Protein AF-A0A3M1HW56-F1 (afdb_monomer_lite)

pLDDT: mean 93.47, std 9.52, range [53.59, 98.75]

Structure (mmCIF, N/CA/C/O backbone):
data_AF-A0A3M1HW56-F1
#
_entry.id   AF-A0A3M1HW56-F1
#
loop_
_atom_site.group_PDB
_atom_site.id
_atom_site.type_symbol
_atom_site.label_atom_id
_atom_site.label_alt_id
_atom_site.label_comp_id
_atom_site.label_asym_id
_atom_site.label_entity_id
_atom_site.label_seq_id
_atom_site.pdbx_PDB_ins_code
_atom_site.Cartn_x
_atom_site.Cartn_y
_atom_site.Cartn_z
_atom_site.occupancy
_atom_site.B_iso_or_equiv
_atom_site.auth_seq_id
_atom_site.auth_comp_id
_atom_site.auth_asym_id
_atom_site.auth_atom_id
_atom_site.pdbx_PDB_model_num
ATOM 1 N N . LEU A 1 1 ? -5.728 -14.137 -20.310 1.00 54.00 1 LEU A N 1
ATOM 2 C CA . LEU A 1 1 ? -5.137 -14.796 -19.120 1.00 54.00 1 LEU A CA 1
ATOM 3 C C . LEU A 1 1 ? -4.248 -13.848 -18.306 1.00 54.00 1 LEU A C 1
ATOM 5 O O . LEU A 1 1 ? -4.583 -13.627 -17.153 1.00 54.00 1 LEU A O 1
ATOM 9 N N . CYS A 1 2 ? -3.217 -13.202 -18.873 1.00 53.59 2 CYS A N 1
ATOM 10 C CA . CYS A 1 2 ? -2.325 -12.304 -18.106 1.00 53.59 2 CYS A CA 1
ATOM 11 C C . CYS A 1 2 ? -3.017 -11.078 -17.471 1.00 53.59 2 CYS A C 1
ATOM 13 O O . CYS A 1 2 ? -2.791 -10.803 -16.300 1.00 53.59 2 CYS A O 1
ATOM 15 N N . PHE A 1 3 ? -3.919 -10.388 -18.184 1.00 54.28 3 PHE A N 1
ATOM 16 C CA . PHE A 1 3 ? -4.670 -9.242 -17.631 1.00 54.28 3 PHE A CA 1
ATOM 17 C C . PHE A 1 3 ? -5.518 -9.593 -16.399 1.00 54.28 3 PHE A C 1
ATOM 19 O O . PHE A 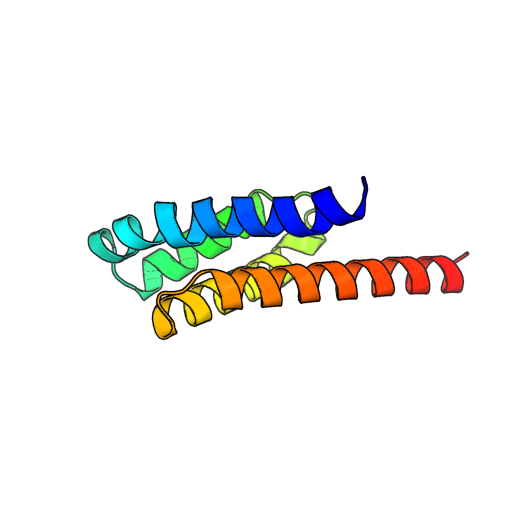1 3 ? -5.696 -8.761 -15.514 1.00 54.28 3 PHE A O 1
ATOM 26 N N . PHE A 1 4 ? -6.013 -10.833 -16.325 1.00 60.25 4 PHE A N 1
ATOM 27 C CA . PHE A 1 4 ? -6.831 -11.290 -15.204 1.00 60.25 4 PHE A CA 1
ATOM 28 C C . PHE A 1 4 ? -5.998 -11.356 -13.921 1.00 60.25 4 PHE A C 1
ATOM 30 O O . PHE A 1 4 ? -6.436 -10.869 -12.890 1.00 60.25 4 PHE A O 1
ATOM 37 N N . PHE A 1 5 ? -4.759 -11.851 -14.001 1.00 67.75 5 PHE A N 1
ATOM 38 C CA . PHE A 1 5 ? -3.833 -11.875 -12.865 1.00 67.75 5 PHE A CA 1
ATOM 39 C C . PHE A 1 5 ? -3.410 -10.475 -12.412 1.00 67.75 5 PHE A C 1
ATOM 41 O O . PHE A 1 5 ? -3.336 -10.224 -11.213 1.00 67.75 5 PHE A O 1
ATOM 48 N N . PHE A 1 6 ? -3.197 -9.550 -13.354 1.00 73.06 6 PHE A N 1
ATOM 49 C CA . PHE A 1 6 ? -2.783 -8.179 -13.038 1.00 73.06 6 PHE A CA 1
ATOM 50 C C . PHE A 1 6 ? -3.829 -7.381 -12.266 1.00 73.06 6 PHE A C 1
ATOM 52 O O . PHE A 1 6 ? -3.458 -6.498 -11.502 1.00 73.06 6 PHE A O 1
ATOM 59 N N . PHE A 1 7 ? -5.113 -7.678 -12.458 1.00 84.00 7 PHE A N 1
ATOM 60 C CA . PHE A 1 7 ? -6.196 -7.035 -11.718 1.00 84.00 7 PHE A CA 1
ATOM 61 C C . PHE A 1 7 ? -6.617 -7.832 -10.479 1.00 84.00 7 PHE A C 1
ATOM 63 O O . PHE A 1 7 ? -6.862 -7.257 -9.419 1.00 84.00 7 PHE A O 1
ATOM 70 N N . LEU A 1 8 ? -6.683 -9.161 -10.597 1.00 90.94 8 LEU A N 1
ATOM 71 C CA . LEU A 1 8 ? -7.175 -10.027 -9.532 1.00 90.94 8 LEU A CA 1
ATOM 72 C C . LEU A 1 8 ? -6.237 -10.043 -8.322 1.00 90.94 8 LEU A C 1
ATOM 74 O O . LEU A 1 8 ? -6.729 -10.066 -7.197 1.00 90.94 8 LEU A O 1
ATOM 78 N N . ALA A 1 9 ? -4.916 -9.987 -8.533 1.00 91.06 9 ALA A N 1
ATOM 79 C CA . ALA A 1 9 ? -3.962 -9.926 -7.427 1.00 91.06 9 ALA A CA 1
ATOM 80 C C . ALA A 1 9 ? -4.147 -8.647 -6.580 1.00 91.06 9 ALA A C 1
ATOM 82 O O . ALA A 1 9 ? -4.477 -8.791 -5.401 1.00 91.06 9 ALA A O 1
ATOM 83 N N . PRO A 1 10 ? -4.108 -7.421 -7.151 1.00 93.69 10 PRO A N 1
ATOM 84 C CA . PRO A 1 10 ? -4.442 -6.207 -6.407 1.00 93.69 10 PRO A CA 1
ATOM 85 C C . PRO A 1 10 ? -5.811 -6.266 -5.732 1.00 93.69 10 PRO A C 1
ATOM 87 O O . PRO A 1 10 ? -5.940 -5.848 -4.590 1.00 93.69 10 PRO A O 1
ATOM 90 N N . LEU A 1 11 ? -6.836 -6.812 -6.39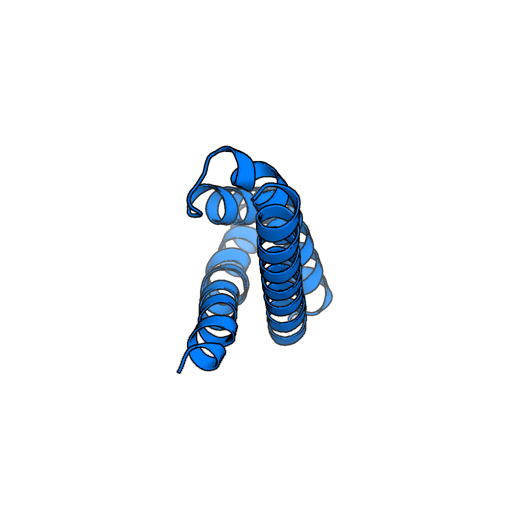6 1.00 97.00 11 LEU A N 1
ATOM 91 C CA . LEU A 1 11 ? -8.169 -6.933 -5.803 1.00 97.00 11 LEU A CA 1
ATOM 92 C C . LEU A 1 11 ? -8.164 -7.790 -4.528 1.00 97.00 11 LEU A C 1
ATOM 94 O O . LEU A 1 11 ? -8.699 -7.363 -3.506 1.00 97.00 11 LEU A O 1
ATOM 98 N N . ILE A 1 12 ? -7.566 -8.982 -4.578 1.00 97.19 12 ILE A N 1
ATOM 99 C CA . ILE A 1 12 ? -7.489 -9.893 -3.427 1.00 97.19 12 ILE A CA 1
ATOM 100 C C . ILE A 1 12 ? -6.675 -9.258 -2.299 1.00 97.19 12 ILE A C 1
ATOM 102 O O . ILE A 1 12 ? -7.086 -9.304 -1.138 1.00 97.19 12 ILE A O 1
ATOM 106 N N . GLU A 1 13 ? -5.550 -8.635 -2.636 1.00 97.62 13 GLU A N 1
ATOM 107 C CA . GLU A 1 13 ? -4.707 -7.941 -1.670 1.00 97.62 13 GLU A CA 1
ATOM 108 C C . GLU A 1 13 ? -5.464 -6.788 -0.996 1.00 97.62 13 GLU A C 1
ATOM 110 O O . GLU A 1 13 ? -5.489 -6.700 0.232 1.00 97.62 13 GLU A O 1
ATOM 115 N N . GLU A 1 14 ? -6.171 -5.945 -1.752 1.00 98.31 14 GLU A N 1
ATOM 116 C CA . GLU A 1 14 ? -6.972 -4.869 -1.166 1.00 98.31 14 GLU A CA 1
ATOM 117 C C . GLU A 1 14 ? -8.101 -5.398 -0.274 1.00 98.31 14 GLU A C 1
ATOM 119 O O . GLU A 1 14 ? -8.323 -4.861 0.813 1.00 98.31 14 GLU A O 1
ATOM 124 N N . ILE A 1 15 ? -8.786 -6.475 -0.666 1.00 98.50 15 ILE A N 1
ATOM 125 C CA . ILE A 1 15 ? -9.806 -7.105 0.184 1.00 98.50 15 ILE A CA 1
ATOM 126 C C . ILE A 1 15 ? -9.182 -7.559 1.509 1.00 98.50 15 ILE A C 1
ATOM 128 O O . ILE A 1 15 ? -9.688 -7.219 2.582 1.00 98.50 15 ILE A O 1
ATOM 132 N N . PHE A 1 16 ? -8.064 -8.283 1.456 1.00 98.56 16 PHE A N 1
ATOM 133 C CA . PHE A 1 16 ? -7.425 -8.810 2.655 1.00 98.56 16 PHE A CA 1
ATOM 134 C C . PHE A 1 16 ? -6.884 -7.697 3.560 1.00 98.56 16 PHE A C 1
ATOM 136 O O . PHE A 1 16 ? -7.194 -7.653 4.750 1.00 98.56 16 PHE A O 1
ATOM 143 N N . PHE A 1 17 ? -6.104 -6.763 3.021 1.00 98.56 17 PHE A N 1
ATOM 144 C CA . PHE A 1 17 ? -5.435 -5.764 3.848 1.00 98.56 17 PHE A CA 1
ATOM 145 C C . PHE A 1 17 ? -6.372 -4.637 4.292 1.00 98.56 17 PHE A C 1
ATOM 147 O O . PHE A 1 17 ? -6.249 -4.167 5.424 1.00 98.56 17 PHE A O 1
ATOM 154 N N . ARG A 1 18 ? -7.301 -4.182 3.435 1.00 98.31 18 ARG A N 1
ATOM 155 C CA . ARG A 1 18 ? -8.092 -2.962 3.692 1.00 98.31 18 ARG A CA 1
ATOM 156 C C . ARG A 1 18 ? -9.466 -3.296 4.246 1.00 98.31 18 ARG A C 1
ATOM 158 O O . ARG A 1 18 ? -9.854 -2.706 5.246 1.00 98.31 18 ARG A O 1
ATOM 165 N N . ALA A 1 19 ? -10.176 -4.256 3.654 1.00 97.25 19 ALA A N 1
ATOM 166 C CA . ALA A 1 19 ? -11.510 -4.618 4.133 1.00 97.25 19 ALA A CA 1
ATOM 167 C C . ALA A 1 19 ? -11.477 -5.576 5.336 1.00 97.25 19 ALA A C 1
ATOM 169 O O . ALA A 1 19 ? -12.333 -5.470 6.211 1.00 97.25 19 ALA A O 1
ATOM 170 N N . PHE A 1 20 ? -10.498 -6.484 5.406 1.00 98.25 20 PHE A N 1
ATOM 171 C CA . PHE A 1 20 ? -10.438 -7.498 6.463 1.00 98.25 20 PHE A CA 1
ATOM 172 C C . PHE A 1 20 ? -9.460 -7.155 7.599 1.00 98.25 20 PHE A C 1
ATOM 174 O O . PHE A 1 20 ? -9.861 -7.116 8.761 1.00 98.25 20 PHE A O 1
ATOM 181 N N . LEU A 1 21 ? -8.187 -6.887 7.297 1.00 98.50 21 LEU A N 1
ATOM 182 C CA . LEU A 1 21 ? -7.138 -6.779 8.317 1.00 98.50 21 LEU A CA 1
ATOM 183 C C . LEU A 1 21 ? -7.103 -5.412 9.020 1.00 98.50 21 LEU A C 1
ATOM 185 O O . LEU A 1 21 ? -6.974 -5.340 10.244 1.00 98.50 21 LEU A O 1
ATOM 189 N N . TYR A 1 22 ? -7.207 -4.319 8.262 1.00 98.62 22 TYR A N 1
ATOM 190 C CA . TYR A 1 22 ? -7.078 -2.966 8.801 1.00 98.62 22 TYR A CA 1
ATOM 191 C C . TYR A 1 22 ? -8.174 -2.565 9.812 1.00 98.62 22 TYR A C 1
ATOM 193 O O . TYR A 1 22 ? -7.808 -2.036 10.865 1.00 98.62 22 TYR A O 1
ATOM 201 N N . PRO A 1 23 ? -9.482 -2.825 9.599 1.00 98.44 23 PRO A N 1
ATOM 202 C CA . PRO A 1 23 ? -10.532 -2.372 10.514 1.00 98.44 23 PRO A CA 1
ATOM 203 C C . PRO A 1 23 ? -10.399 -2.884 11.960 1.00 98.44 23 PRO A C 1
ATOM 205 O O . PRO A 1 23 ? -10.454 -2.053 12.874 1.00 98.44 23 PRO A O 1
ATOM 208 N N . PRO A 1 24 ? -10.175 -4.189 12.230 1.00 98.25 24 PRO A N 1
ATOM 209 C CA . PRO A 1 24 ? -10.004 -4.665 13.601 1.00 98.25 24 PRO A CA 1
ATOM 210 C C . PRO A 1 24 ? -8.706 -4.157 14.245 1.00 98.25 24 PRO A C 1
ATOM 212 O O . PRO A 1 24 ? -8.694 -3.880 15.444 1.00 98.25 24 PRO A O 1
ATOM 215 N N . LEU A 1 25 ? -7.622 -3.976 13.480 1.00 98.31 25 LEU A N 1
ATOM 216 C CA . LEU A 1 25 ? -6.390 -3.364 13.997 1.00 98.31 25 LEU A CA 1
ATOM 217 C C . LEU A 1 25 ? -6.619 -1.895 14.363 1.00 98.31 25 LEU A C 1
ATOM 219 O O . LEU A 1 25 ? -6.277 -1.473 15.465 1.00 98.31 25 LEU A O 1
ATOM 223 N N . ARG A 1 26 ? -7.273 -1.130 13.485 1.00 98.38 26 ARG A N 1
ATOM 224 C CA . ARG A 1 26 ? -7.630 0.275 13.720 1.00 98.38 26 ARG A CA 1
ATOM 225 C C . ARG A 1 26 ? -8.462 0.443 14.990 1.00 98.38 26 ARG A C 1
ATOM 227 O O . ARG A 1 26 ? -8.238 1.399 15.727 1.00 98.38 26 ARG A O 1
ATOM 234 N N . GLN A 1 27 ? -9.375 -0.487 15.274 1.00 98.19 27 GLN A N 1
ATOM 235 C CA . GLN A 1 27 ? -10.154 -0.490 16.517 1.00 98.19 27 GLN A CA 1
ATOM 236 C C . GLN A 1 27 ? -9.308 -0.821 17.758 1.00 98.19 27 GLN A C 1
ATOM 238 O O . GLN A 1 27 ? -9.505 -0.206 18.800 1.00 98.19 27 GLN A O 1
ATOM 243 N N . LYS A 1 28 ? -8.363 -1.766 17.662 1.00 98.12 28 LYS A N 1
ATOM 244 C CA . LYS A 1 28 ? -7.581 -2.249 18.817 1.00 98.12 28 LYS A CA 1
ATOM 245 C C . LYS A 1 28 ? -6.402 -1.359 19.211 1.00 98.12 28 LYS A C 1
ATOM 247 O O . LYS A 1 28 ? -6.129 -1.220 20.396 1.00 98.12 28 LYS A O 1
ATOM 252 N N . MET A 1 29 ? -5.677 -0.803 18.242 1.00 97.69 29 MET A N 1
ATOM 253 C CA . MET A 1 29 ? -4.429 -0.052 18.480 1.00 97.69 29 MET A CA 1
ATOM 254 C C . MET A 1 29 ? -4.473 1.392 17.963 1.00 97.69 29 MET A C 1
ATOM 256 O O . MET A 1 29 ? -3.477 2.108 18.018 1.00 97.69 29 MET A O 1
ATOM 260 N N . GLY A 1 30 ? -5.630 1.843 17.474 1.00 98.00 30 GLY A N 1
ATOM 261 C CA . GLY A 1 30 ? -5.809 3.185 16.935 1.00 98.00 30 GLY A CA 1
ATOM 262 C C . GLY A 1 30 ? -5.296 3.343 15.503 1.00 98.00 30 GLY A C 1
ATOM 263 O O . GLY A 1 30 ? -4.576 2.508 14.953 1.00 98.00 30 GLY A O 1
ATOM 264 N N . LYS A 1 31 ? -5.691 4.459 14.885 1.00 97.50 31 LYS A N 1
ATOM 265 C CA . LYS A 1 31 ? -5.473 4.745 13.461 1.00 97.50 31 LYS A CA 1
ATOM 266 C C . LYS A 1 31 ? -3.996 4.690 13.052 1.00 97.50 31 LYS A C 1
ATOM 268 O O . LYS A 1 31 ? -3.646 3.946 12.146 1.00 97.50 31 LYS A O 1
ATOM 273 N N . GLY A 1 32 ? -3.128 5.455 13.719 1.00 98.06 32 GLY A N 1
ATOM 274 C CA . GLY A 1 32 ? -1.724 5.593 13.311 1.00 98.06 32 GLY A CA 1
ATOM 275 C C . GLY A 1 32 ? -0.946 4.274 13.355 1.00 98.06 32 GLY A C 1
ATOM 276 O O . GLY A 1 32 ? -0.318 3.897 12.367 1.00 98.06 32 GLY A O 1
ATOM 277 N N . LEU A 1 33 ? -1.036 3.545 14.474 1.00 98.19 33 LEU A N 1
ATOM 278 C CA . LEU A 1 33 ? -0.352 2.259 14.638 1.00 98.19 33 LEU A CA 1
ATOM 279 C C . LEU A 1 33 ? -0.884 1.203 13.663 1.00 98.19 33 LEU A C 1
ATOM 281 O O . LEU A 1 33 ? -0.087 0.500 13.048 1.00 98.19 33 LEU A O 1
ATOM 285 N N . ALA A 1 34 ? -2.202 1.136 13.454 1.00 98.44 34 ALA A N 1
ATOM 286 C CA . ALA A 1 34 ? -2.793 0.194 12.507 1.00 98.44 34 ALA A CA 1
ATOM 287 C C . ALA A 1 34 ? -2.352 0.459 11.060 1.00 98.44 34 ALA A C 1
ATOM 289 O O . ALA A 1 34 ? -2.031 -0.484 10.339 1.00 98.44 34 ALA A O 1
ATOM 290 N N . MET A 1 35 ? -2.287 1.728 10.642 1.00 98.50 35 MET A N 1
ATOM 291 C CA . MET A 1 35 ? -1.819 2.099 9.301 1.00 98.50 35 MET A CA 1
ATOM 292 C C . MET A 1 35 ? -0.364 1.676 9.081 1.00 98.50 35 MET A C 1
ATOM 294 O O . MET A 1 35 ? -0.058 1.072 8.053 1.00 98.50 35 MET A O 1
ATOM 298 N N . MET A 1 36 ? 0.514 1.938 10.057 1.00 98.56 36 MET A N 1
ATOM 299 C CA . MET A 1 36 ? 1.918 1.524 9.985 1.00 98.56 36 MET A CA 1
ATOM 300 C C . MET A 1 36 ? 2.058 -0.000 9.967 1.00 98.56 36 MET A C 1
ATOM 302 O O . MET A 1 36 ? 2.750 -0.531 9.104 1.00 98.56 36 MET A O 1
ATOM 306 N N . ALA A 1 37 ? 1.373 -0.710 10.868 1.00 98.44 37 ALA A N 1
ATOM 307 C CA . ALA A 1 37 ? 1.460 -2.164 10.977 1.00 98.44 37 ALA A CA 1
ATOM 308 C C . ALA A 1 37 ? 0.988 -2.873 9.699 1.00 98.44 37 ALA A C 1
ATOM 310 O O . ALA A 1 37 ? 1.694 -3.733 9.174 1.00 98.44 37 ALA A O 1
ATOM 311 N N . VAL A 1 38 ? -0.171 -2.479 9.160 1.00 98.38 38 VAL A N 1
ATOM 312 C CA . VAL A 1 38 ? -0.712 -3.051 7.916 1.00 98.38 38 VAL A CA 1
ATOM 313 C C . VAL A 1 38 ? 0.203 -2.749 6.733 1.00 98.38 38 VAL A C 1
ATOM 315 O O . VAL A 1 38 ? 0.459 -3.638 5.925 1.00 98.38 38 VAL A O 1
ATOM 318 N N . SER A 1 39 ? 0.737 -1.529 6.643 1.00 98.56 39 SER A N 1
ATOM 319 C CA . SER A 1 39 ? 1.605 -1.136 5.526 1.00 98.56 39 SER A CA 1
ATOM 320 C C . SER A 1 39 ? 2.968 -1.826 5.568 1.00 98.56 39 SER A C 1
ATOM 322 O O . SER A 1 39 ? 3.481 -2.220 4.523 1.00 98.56 39 SER A O 1
ATOM 324 N N . LEU A 1 40 ? 3.545 -2.015 6.761 1.00 98.44 40 LEU A N 1
ATOM 325 C CA . LEU A 1 40 ? 4.782 -2.781 6.930 1.00 98.44 40 LEU A CA 1
ATOM 326 C C . LEU A 1 40 ? 4.564 -4.247 6.568 1.00 98.44 40 LEU A C 1
ATOM 328 O O . LEU A 1 40 ? 5.329 -4.791 5.778 1.00 98.44 40 LEU A O 1
ATOM 332 N N . LEU A 1 41 ? 3.508 -4.873 7.095 1.00 98.38 41 LEU A N 1
ATOM 333 C CA . LEU A 1 41 ? 3.201 -6.268 6.785 1.00 98.38 41 LEU A CA 1
ATOM 334 C C . LEU A 1 41 ? 3.009 -6.472 5.278 1.00 98.38 41 LEU A C 1
ATOM 336 O O . LEU A 1 41 ? 3.566 -7.409 4.715 1.00 98.38 41 LEU A O 1
ATOM 340 N N . PHE A 1 42 ? 2.277 -5.567 4.624 1.00 98.06 42 PHE A N 1
ATOM 341 C CA . PHE A 1 42 ? 2.111 -5.572 3.175 1.00 98.06 42 PHE A CA 1
ATOM 342 C C . PHE A 1 42 ? 3.470 -5.547 2.463 1.00 98.06 42 PHE A C 1
ATOM 344 O O . PHE A 1 42 ? 3.743 -6.403 1.627 1.00 98.06 42 PHE A O 1
ATOM 351 N N . ALA A 1 43 ? 4.353 -4.616 2.832 1.00 97.81 43 ALA A N 1
ATOM 352 C CA . ALA A 1 43 ? 5.661 -4.462 2.202 1.00 97.81 43 ALA A CA 1
ATOM 353 C C . ALA A 1 43 ? 6.599 -5.659 2.410 1.00 97.81 43 ALA A C 1
ATOM 355 O O . ALA A 1 43 ? 7.272 -6.068 1.470 1.00 97.81 43 ALA A O 1
ATOM 356 N N . PHE A 1 44 ? 6.627 -6.245 3.608 1.00 97.31 44 PHE A N 1
ATOM 357 C CA . PHE A 1 44 ? 7.505 -7.379 3.918 1.00 97.31 44 PHE A CA 1
ATOM 358 C C . PHE A 1 44 ? 7.046 -8.709 3.314 1.00 97.31 44 PHE A C 1
ATOM 360 O O . PHE A 1 44 ? 7.861 -9.616 3.165 1.00 97.31 44 PHE A O 1
ATOM 367 N N . LEU A 1 45 ? 5.764 -8.840 2.960 1.00 95.94 45 LEU A N 1
ATOM 368 C CA . LEU A 1 45 ? 5.255 -10.017 2.251 1.00 95.94 45 LEU A CA 1
ATOM 369 C C . LEU A 1 45 ? 5.583 -9.998 0.752 1.00 95.94 45 LEU A C 1
ATOM 371 O O . LEU A 1 45 ? 5.421 -11.017 0.081 1.00 95.94 45 LEU A O 1
ATOM 375 N N . HIS A 1 46 ? 6.059 -8.868 0.226 1.00 93.25 46 HIS A N 1
ATOM 376 C CA . HIS A 1 46 ? 6.481 -8.767 -1.163 1.00 93.25 46 HIS A CA 1
ATOM 377 C C . HIS A 1 46 ? 7.943 -9.200 -1.344 1.00 93.25 46 HIS A C 1
ATOM 379 O O . HIS A 1 46 ? 8.793 -8.919 -0.496 1.00 93.25 46 HIS A O 1
ATOM 385 N N . PRO A 1 47 ? 8.273 -9.861 -2.466 1.00 89.12 47 PRO A N 1
ATOM 386 C CA . PRO A 1 47 ? 9.633 -10.298 -2.737 1.00 89.12 47 PRO A CA 1
ATOM 387 C C . PRO A 1 47 ? 10.554 -9.119 -3.080 1.00 89.12 47 PRO A C 1
ATOM 389 O O . PRO A 1 47 ? 10.155 -8.167 -3.753 1.00 89.12 47 PRO A O 1
ATOM 392 N N . GLY A 1 48 ? 11.823 -9.248 -2.681 1.00 88.81 48 GLY A N 1
ATOM 393 C CA . GLY A 1 48 ? 12.896 -8.305 -2.997 1.00 88.81 48 GLY A CA 1
ATOM 394 C C . GLY A 1 48 ? 13.123 -7.249 -1.914 1.00 88.81 48 GLY A C 1
ATOM 395 O O . GLY A 1 48 ? 12.228 -6.512 -1.524 1.00 88.81 48 GLY A O 1
ATOM 396 N N . PHE A 1 49 ? 14.363 -7.133 -1.438 1.00 88.00 49 PHE A N 1
ATOM 397 C CA . PHE A 1 49 ? 14.700 -6.162 -0.391 1.00 88.00 49 PHE A CA 1
ATOM 398 C C . PHE A 1 49 ? 14.544 -4.706 -0.866 1.00 88.00 49 PHE A C 1
ATOM 400 O O . PHE A 1 49 ? 14.028 -3.855 -0.146 1.00 88.00 49 PHE A O 1
ATOM 407 N N . TYR A 1 50 ? 14.935 -4.425 -2.113 1.00 89.38 50 TYR A N 1
ATOM 408 C CA . TYR A 1 50 ? 14.895 -3.077 -2.688 1.00 89.38 50 TYR A CA 1
ATOM 409 C C . TYR A 1 50 ? 13.474 -2.551 -2.946 1.00 89.38 50 TYR A C 1
ATOM 411 O O . TYR A 1 50 ? 13.277 -1.342 -3.057 1.00 89.38 50 TYR A O 1
ATOM 419 N N . SER A 1 51 ? 12.476 -3.434 -3.022 1.00 90.19 51 SER A N 1
ATOM 420 C CA . SER A 1 51 ? 11.071 -3.080 -3.240 1.00 90.19 51 SER A CA 1
ATOM 421 C C . SER A 1 51 ? 10.311 -2.787 -1.943 1.00 90.19 51 SER A C 1
ATOM 423 O O . SER A 1 51 ? 9.237 -2.195 -2.01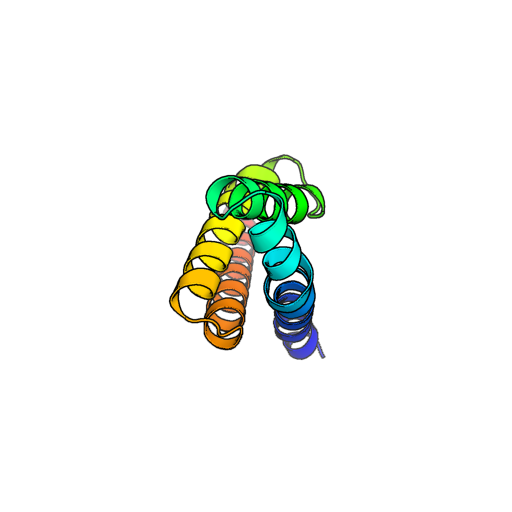1 1.00 90.19 51 SER A O 1
ATOM 425 N N . ILE A 1 52 ? 10.862 -3.101 -0.764 1.00 95.25 52 ILE A N 1
ATOM 426 C CA . ILE A 1 52 ? 10.170 -2.908 0.524 1.00 95.25 52 ILE A CA 1
ATOM 427 C C . ILE A 1 52 ? 9.783 -1.440 0.732 1.00 95.25 52 ILE A C 1
ATOM 429 O O . ILE A 1 52 ? 8.626 -1.143 1.017 1.00 95.25 52 ILE A O 1
ATOM 433 N N . LEU A 1 53 ? 10.724 -0.506 0.560 1.00 96.62 53 LEU A N 1
ATOM 434 C CA . LEU A 1 53 ? 10.459 0.919 0.775 1.00 96.62 53 LEU A CA 1
ATOM 435 C C . LEU A 1 53 ? 9.385 1.491 -0.176 1.00 96.62 53 LEU A C 1
ATOM 437 O O . LEU A 1 53 ? 8.426 2.082 0.326 1.00 96.62 53 LEU A O 1
ATOM 441 N N . PRO A 1 54 ? 9.470 1.331 -1.515 1.00 95.75 54 PRO A N 1
ATOM 442 C CA . PRO A 1 54 ? 8.427 1.843 -2.405 1.00 95.75 54 PRO A CA 1
ATOM 443 C C . PRO A 1 54 ? 7.069 1.165 -2.176 1.00 95.75 54 PRO A C 1
ATOM 445 O O . PRO A 1 54 ? 6.040 1.839 -2.232 1.00 95.75 54 PRO A O 1
ATOM 448 N N . ILE A 1 55 ? 7.047 -0.133 -1.856 1.00 97.44 55 ILE A N 1
ATOM 449 C CA . ILE A 1 55 ? 5.804 -0.851 -1.553 1.00 97.44 55 ILE A CA 1
ATOM 450 C C . ILE A 1 55 ? 5.193 -0.367 -0.234 1.00 97.44 55 ILE A C 1
ATOM 452 O O . ILE A 1 55 ? 3.982 -0.177 -0.161 1.00 97.44 55 ILE A O 1
ATOM 456 N N . PHE A 1 56 ? 6.004 -0.095 0.790 1.00 98.38 56 PHE A N 1
ATOM 457 C CA . PHE A 1 56 ? 5.530 0.483 2.048 1.00 98.38 56 PHE A CA 1
ATOM 458 C C . PHE A 1 56 ? 4.862 1.846 1.830 1.00 98.38 56 PHE A C 1
ATOM 460 O O . PHE A 1 56 ? 3.780 2.100 2.362 1.00 98.38 56 PHE A O 1
AT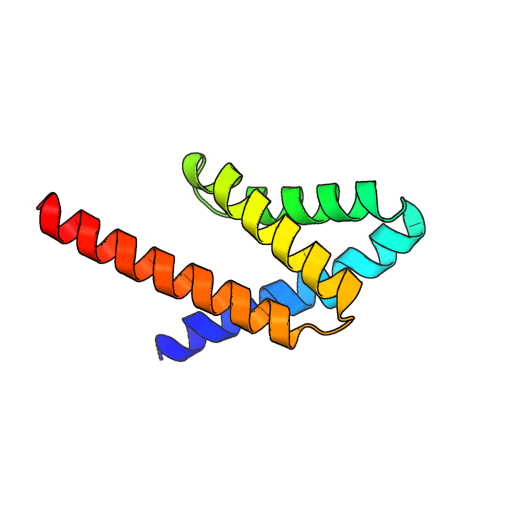OM 467 N N . VAL A 1 57 ? 5.468 2.710 1.008 1.00 98.31 57 VAL A N 1
ATOM 468 C CA . VAL A 1 57 ? 4.902 4.025 0.665 1.00 98.31 57 VAL A CA 1
ATOM 469 C C . VAL A 1 57 ? 3.565 3.876 -0.063 1.00 98.31 57 VAL A C 1
ATOM 471 O O . VAL A 1 57 ? 2.597 4.550 0.296 1.00 98.31 57 VAL A O 1
ATOM 474 N N . LEU A 1 58 ? 3.478 2.965 -1.038 1.00 98.31 58 LEU A N 1
ATOM 475 C CA . LEU A 1 58 ? 2.216 2.651 -1.709 1.00 98.31 58 LEU A CA 1
ATOM 476 C C . LEU A 1 58 ? 1.172 2.141 -0.709 1.00 98.31 58 LEU A C 1
ATOM 478 O O . LEU A 1 58 ? 0.042 2.626 -0.697 1.00 98.31 58 LEU A O 1
ATOM 482 N N . ALA A 1 59 ? 1.543 1.203 0.161 1.00 98.56 59 ALA A N 1
ATOM 483 C CA . ALA A 1 59 ? 0.633 0.617 1.134 1.00 98.56 59 ALA A CA 1
ATOM 484 C C . ALA A 1 59 ? 0.089 1.661 2.124 1.00 98.56 59 ALA A C 1
ATOM 486 O O . ALA A 1 59 ? -1.114 1.647 2.409 1.00 98.56 59 ALA A O 1
ATOM 487 N N . MET A 1 60 ? 0.932 2.611 2.549 1.00 98.75 60 MET A N 1
ATOM 488 C CA . MET A 1 60 ? 0.530 3.771 3.348 1.00 98.75 60 MET A CA 1
ATOM 489 C C . MET A 1 60 ? -0.455 4.668 2.592 1.00 98.75 60 MET A C 1
ATOM 491 O O . MET A 1 60 ? -1.479 5.067 3.148 1.00 98.75 60 MET A O 1
ATOM 495 N N . ALA A 1 61 ? -0.197 4.967 1.317 1.00 98.69 61 ALA A N 1
ATOM 496 C CA . ALA A 1 61 ? -1.116 5.756 0.497 1.00 98.69 61 ALA A CA 1
ATOM 497 C C . ALA A 1 61 ? -2.482 5.065 0.342 1.00 98.69 61 ALA A C 1
ATOM 499 O O . ALA A 1 61 ? -3.523 5.706 0.497 1.00 98.69 61 ALA A O 1
ATOM 500 N N . LEU A 1 62 ? -2.485 3.750 0.111 1.00 98.75 62 LEU A N 1
ATOM 501 C CA . LEU A 1 62 ? -3.697 2.944 -0.024 1.00 98.75 62 LEU A CA 1
ATOM 502 C C . LEU A 1 62 ? -4.502 2.888 1.280 1.00 98.75 62 LEU A C 1
ATOM 504 O O . LEU A 1 62 ? -5.715 3.070 1.249 1.00 98.75 62 LEU A O 1
ATOM 508 N N . VAL A 1 63 ? -3.861 2.701 2.441 1.00 98.62 63 VAL A N 1
ATOM 509 C CA . VAL A 1 63 ? -4.595 2.688 3.720 1.00 98.62 63 VAL A CA 1
ATOM 510 C C . VAL A 1 63 ? -5.125 4.080 4.090 1.00 98.62 63 VAL A C 1
ATOM 512 O O . VAL A 1 63 ? -6.226 4.188 4.623 1.00 98.62 63 VAL A O 1
ATOM 515 N N . ILE A 1 64 ? -4.412 5.162 3.741 1.00 98.69 64 ILE A N 1
ATOM 516 C CA . ILE A 1 64 ? -4.925 6.540 3.861 1.00 98.69 64 ILE A CA 1
ATOM 517 C C . ILE A 1 64 ? -6.160 6.732 2.975 1.00 98.69 64 ILE A C 1
ATOM 519 O O . ILE A 1 64 ? -7.148 7.325 3.415 1.00 98.69 64 ILE A O 1
ATOM 523 N N . LEU A 1 65 ? -6.100 6.260 1.729 1.00 98.62 65 LEU A N 1
ATOM 524 C CA . LEU A 1 65 ? -7.198 6.358 0.774 1.00 98.62 65 LEU A CA 1
ATOM 525 C C . LEU A 1 65 ? -8.419 5.574 1.261 1.00 98.62 65 LEU A C 1
ATOM 527 O O . LEU A 1 65 ? -9.527 6.112 1.263 1.00 98.62 65 LEU A O 1
ATOM 531 N N . PHE A 1 66 ? -8.214 4.350 1.745 1.00 98.69 66 PHE A N 1
ATOM 532 C CA . PHE A 1 66 ? -9.268 3.536 2.336 1.00 98.69 66 PHE A CA 1
ATOM 533 C C . PHE A 1 66 ? -9.868 4.198 3.581 1.00 98.69 66 PHE A C 1
ATOM 535 O O . PHE A 1 66 ? -11.083 4.314 3.675 1.00 98.69 66 PHE A O 1
ATOM 542 N N . GLU A 1 67 ? -9.050 4.721 4.500 1.00 98.06 67 GLU A N 1
ATOM 543 C CA . GLU A 1 67 ? -9.544 5.404 5.706 1.00 98.06 67 GLU A CA 1
ATOM 544 C C . GLU A 1 67 ? -10.441 6.603 5.356 1.00 98.06 67 GLU A C 1
ATOM 546 O O . GLU A 1 67 ? -11.434 6.852 6.037 1.00 98.06 67 GLU A O 1
ATOM 551 N N . LYS A 1 68 ? -10.119 7.341 4.287 1.00 98.19 68 LYS A N 1
ATOM 552 C CA . LYS A 1 68 ? -10.905 8.503 3.845 1.00 98.19 68 LYS A CA 1
ATOM 553 C C . LYS A 1 68 ? -12.177 8.128 3.089 1.00 98.19 68 LYS A C 1
ATOM 555 O O . LYS A 1 68 ? -13.173 8.831 3.206 1.00 98.19 68 LYS A O 1
ATOM 560 N N . THR A 1 69 ? -12.127 7.076 2.278 1.00 98.00 69 THR A N 1
ATOM 561 C CA . THR A 1 69 ? -13.210 6.730 1.341 1.00 98.00 69 THR A CA 1
ATOM 562 C C . THR A 1 69 ? -14.118 5.618 1.846 1.00 98.00 69 THR A C 1
ATOM 564 O O . THR A 1 69 ? -15.235 5.490 1.358 1.00 98.00 69 THR A O 1
ATOM 567 N N . GLN A 1 70 ? -13.633 4.803 2.788 1.00 97.50 70 GLN A N 1
ATOM 568 C CA . GLN A 1 70 ? -14.251 3.552 3.233 1.00 97.50 70 GLN A CA 1
ATOM 569 C C . GLN A 1 70 ? -14.633 2.637 2.055 1.00 97.50 70 GLN A C 1
ATOM 571 O O . GLN A 1 70 ? -15.614 1.900 2.106 1.00 97.50 70 GLN A O 1
ATOM 576 N N . ASN A 1 71 ? -13.862 2.705 0.964 1.00 97.69 71 ASN A N 1
ATOM 577 C CA . ASN A 1 71 ? -14.141 2.012 -0.284 1.00 97.69 71 ASN A CA 1
ATOM 578 C C . ASN A 1 71 ? -12.853 1.390 -0.837 1.00 97.69 71 ASN A C 1
ATOM 580 O O . ASN A 1 71 ? -11.814 2.047 -0.937 1.00 97.69 71 ASN A O 1
ATOM 584 N N . ILE A 1 72 ? -12.920 0.113 -1.212 1.00 98.00 72 ILE A N 1
ATOM 585 C CA . ILE A 1 72 ? -11.774 -0.610 -1.768 1.00 98.00 72 ILE A CA 1
ATOM 586 C C . ILE A 1 72 ? -11.515 -0.270 -3.237 1.00 98.00 72 ILE A C 1
ATOM 588 O O . ILE A 1 72 ? -10.371 -0.328 -3.665 1.00 98.00 72 ILE A O 1
ATOM 592 N N . TRP A 1 73 ? -12.523 0.131 -4.019 1.00 98.12 73 TRP A N 1
ATOM 593 C CA . TRP A 1 73 ? -12.365 0.331 -5.465 1.00 98.12 73 TRP A CA 1
ATOM 594 C C . TRP A 1 73 ? -11.335 1.411 -5.840 1.00 98.12 73 TRP A C 1
ATOM 596 O O . TRP A 1 73 ? -10.509 1.141 -6.715 1.00 98.12 73 TRP A O 1
ATOM 606 N N . PRO A 1 74 ? -11.282 2.583 -5.170 1.00 97.81 74 PRO A N 1
ATOM 607 C CA . PRO A 1 74 ? -10.201 3.547 -5.383 1.00 97.81 74 PRO A CA 1
ATOM 608 C C . PRO A 1 74 ? -8.814 2.972 -5.066 1.00 97.81 74 PRO A C 1
ATOM 610 O O . PRO A 1 74 ? -7.848 3.275 -5.764 1.00 97.81 74 PRO A O 1
ATOM 613 N N . CYS A 1 75 ? -8.718 2.122 -4.039 1.00 98.19 75 CYS A N 1
ATOM 614 C CA . CYS A 1 75 ? -7.472 1.467 -3.646 1.00 98.19 75 CYS A CA 1
ATOM 615 C C . CYS A 1 75 ? -7.036 0.450 -4.707 1.00 98.19 75 CYS A C 1
ATOM 617 O O . CYS A 1 75 ? -5.895 0.493 -5.158 1.00 98.19 75 CYS A O 1
ATOM 619 N N . VAL A 1 76 ? -7.963 -0.391 -5.178 1.00 98.00 76 VAL A N 1
ATOM 620 C CA . VAL A 1 76 ? -7.714 -1.378 -6.240 1.00 98.00 76 VAL A CA 1
ATOM 621 C C . VAL A 1 76 ? -7.238 -0.682 -7.510 1.00 98.00 76 VAL A C 1
ATOM 623 O O . VAL A 1 76 ? -6.250 -1.103 -8.105 1.00 98.00 76 VAL A O 1
ATOM 626 N N . PHE A 1 77 ? -7.895 0.412 -7.904 1.00 97.00 77 PHE A N 1
ATOM 627 C CA . PHE A 1 77 ? -7.508 1.177 -9.086 1.00 97.00 77 PHE A CA 1
ATOM 628 C C . PHE A 1 77 ? -6.103 1.778 -8.956 1.00 97.00 77 PHE A C 1
ATOM 630 O O . PHE 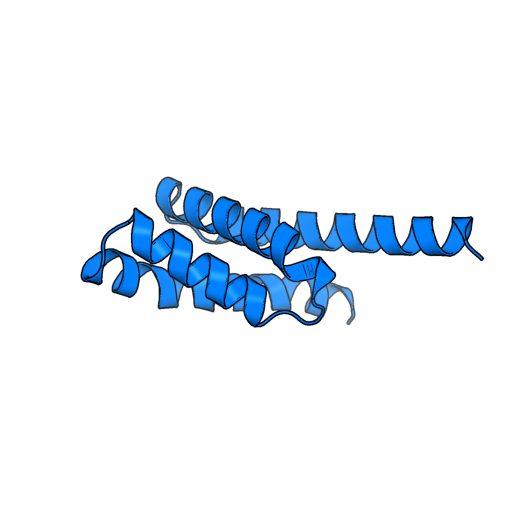A 1 77 ? -5.280 1.611 -9.856 1.00 97.00 77 PHE A O 1
ATOM 637 N N . LEU A 1 78 ? -5.805 2.444 -7.835 1.00 97.62 78 LEU A N 1
ATOM 638 C CA . LEU A 1 78 ? -4.490 3.043 -7.601 1.00 97.62 78 LEU A CA 1
ATOM 639 C C . LEU A 1 78 ? -3.382 1.983 -7.566 1.00 97.62 78 LEU A C 1
ATOM 641 O O . LEU A 1 78 ? -2.317 2.178 -8.152 1.00 97.62 78 LEU A O 1
ATOM 645 N N . HIS A 1 79 ? -3.638 0.856 -6.910 1.00 97.31 79 HIS A N 1
ATOM 646 C CA . HIS A 1 79 ? -2.692 -0.245 -6.822 1.00 97.31 79 HIS A CA 1
ATOM 647 C C . HIS A 1 79 ? -2.442 -0.876 -8.203 1.00 97.31 79 HIS A C 1
ATOM 649 O O . HIS A 1 79 ? -1.294 -1.000 -8.633 1.00 97.31 79 HIS A O 1
ATOM 655 N N . PHE A 1 80 ? -3.502 -1.170 -8.957 1.00 95.56 80 PHE A N 1
ATOM 656 C CA . PHE A 1 80 ? -3.395 -1.653 -10.333 1.00 95.56 80 PHE A CA 1
ATOM 657 C C . PHE A 1 80 ? -2.599 -0.690 -11.230 1.00 95.56 80 PHE A C 1
ATOM 659 O O . PHE A 1 80 ? -1.722 -1.118 -11.988 1.00 95.56 80 PHE A O 1
ATOM 666 N N . LEU A 1 81 ? -2.865 0.616 -11.124 1.00 95.38 81 LEU A N 1
ATOM 667 C CA . LEU A 1 81 ? -2.154 1.642 -11.883 1.00 95.38 81 LEU A CA 1
ATOM 668 C C . LEU A 1 81 ? -0.663 1.669 -11.524 1.00 95.38 81 LEU A C 1
ATOM 670 O O . LEU A 1 81 ? 0.181 1.677 -12.420 1.00 95.38 81 LEU A O 1
ATOM 674 N N . ASN A 1 82 ? -0.324 1.625 -10.233 1.00 95.31 82 ASN A N 1
ATOM 675 C CA . ASN A 1 82 ? 1.065 1.575 -9.783 1.00 95.31 82 ASN A CA 1
ATOM 676 C C . ASN A 1 82 ? 1.807 0.342 -10.327 1.00 95.31 82 ASN A C 1
ATOM 678 O O . ASN A 1 82 ? 2.938 0.460 -10.808 1.00 95.31 82 ASN A O 1
ATOM 682 N N . ASN A 1 83 ? 1.167 -0.829 -10.299 1.00 92.94 83 ASN A N 1
ATOM 683 C CA . ASN A 1 83 ? 1.765 -2.070 -10.795 1.00 92.94 83 ASN A CA 1
ATOM 684 C C . ASN A 1 83 ? 1.971 -2.016 -12.313 1.00 92.94 83 ASN A C 1
ATOM 686 O O . ASN A 1 83 ? 3.028 -2.406 -12.810 1.00 92.94 83 ASN A O 1
ATOM 690 N N . SER A 1 84 ? 1.011 -1.444 -13.040 1.00 91.56 84 SER A N 1
ATOM 691 C CA . SER A 1 84 ? 1.107 -1.236 -14.488 1.00 91.56 84 SER A CA 1
ATOM 692 C C . SER A 1 84 ? 2.259 -0.292 -14.852 1.00 91.56 84 SER A C 1
ATOM 694 O O . SER A 1 84 ? 3.082 -0.616 -15.706 1.00 91.56 84 SER A O 1
ATOM 696 N N . LEU A 1 85 ? 2.384 0.845 -14.157 1.00 92.69 85 LEU A N 1
ATOM 697 C CA . LEU A 1 85 ? 3.485 1.795 -14.361 1.00 92.69 85 LEU A CA 1
ATOM 698 C C . LEU A 1 85 ? 4.846 1.185 -14.017 1.00 92.69 85 LEU A C 1
ATOM 700 O O . LEU A 1 85 ? 5.831 1.437 -14.709 1.00 92.69 85 LEU A O 1
ATOM 704 N N . THR A 1 86 ? 4.912 0.380 -12.959 1.00 90.69 86 THR A N 1
ATOM 705 C CA . THR A 1 86 ? 6.138 -0.327 -12.572 1.00 90.69 86 THR A CA 1
ATOM 706 C C . THR A 1 86 ? 6.554 -1.321 -13.650 1.00 90.69 86 THR A C 1
ATOM 708 O O . THR A 1 86 ? 7.718 -1.329 -14.043 1.00 90.69 86 THR A O 1
ATOM 711 N N . MET A 1 87 ? 5.609 -2.091 -14.196 1.00 89.44 87 MET A N 1
ATOM 712 C CA . MET A 1 87 ? 5.887 -3.023 -15.289 1.00 89.44 87 MET A CA 1
ATOM 713 C C . MET A 1 87 ? 6.441 -2.299 -16.525 1.00 89.44 87 MET A C 1
ATOM 715 O O . MET A 1 87 ? 7.464 -2.710 -17.068 1.00 89.44 87 MET A O 1
ATOM 719 N N . VAL A 1 88 ? 5.834 -1.176 -16.924 1.00 92.12 88 VAL A N 1
ATOM 720 C CA . VAL A 1 88 ? 6.333 -0.362 -18.047 1.00 92.12 88 VAL A CA 1
ATOM 721 C C . VAL A 1 88 ? 7.764 0.122 -17.794 1.00 92.12 88 VAL A C 1
ATOM 723 O O . VAL A 1 88 ? 8.616 -0.010 -18.668 1.00 92.12 88 VAL A O 1
ATOM 726 N N . LYS A 1 89 ? 8.064 0.629 -16.590 1.00 90.31 89 LYS A N 1
ATOM 727 C CA . LYS A 1 89 ? 9.423 1.070 -16.227 1.00 90.31 89 LYS A CA 1
ATOM 728 C C . LYS A 1 89 ? 10.445 -0.060 -16.324 1.00 90.31 89 LYS A C 1
ATOM 730 O O . LYS A 1 89 ? 11.541 0.164 -16.823 1.00 90.31 89 LYS A O 1
ATOM 735 N N . VAL A 1 90 ? 10.092 -1.257 -15.855 1.00 89.44 90 VAL A N 1
ATOM 736 C CA . VAL A 1 90 ? 10.973 -2.432 -15.915 1.00 89.44 90 VAL A CA 1
ATOM 737 C C . VAL A 1 90 ? 11.260 -2.828 -17.365 1.00 89.44 90 VAL A C 1
ATOM 739 O O . VAL A 1 90 ? 12.411 -3.107 -17.691 1.00 89.44 90 VAL A O 1
ATOM 742 N N . ILE A 1 91 ? 10.248 -2.808 -18.240 1.00 91.62 91 ILE A N 1
ATOM 743 C CA . ILE A 1 91 ? 10.417 -3.111 -19.670 1.00 91.62 91 ILE A CA 1
ATOM 744 C C . ILE A 1 91 ? 11.351 -2.091 -20.333 1.00 91.62 91 ILE A C 1
ATOM 746 O O . ILE A 1 91 ? 12.335 -2.488 -20.948 1.00 91.62 91 ILE A O 1
ATOM 750 N N . LEU A 1 92 ? 11.102 -0.792 -20.141 1.00 92.81 92 LEU A N 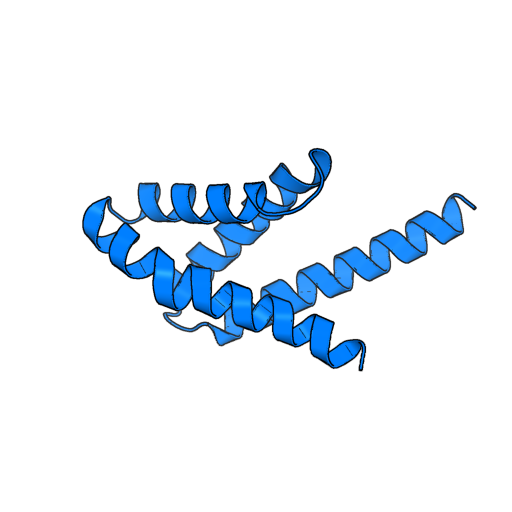1
ATOM 751 C CA . LEU A 1 92 ? 11.932 0.272 -20.723 1.00 92.81 92 LEU A CA 1
ATOM 752 C C . LEU A 1 92 ? 13.380 0.223 -20.223 1.00 92.81 92 LEU A C 1
ATOM 754 O O . LEU A 1 92 ? 14.316 0.376 -21.003 1.00 92.81 92 LEU A O 1
ATOM 758 N N . LEU A 1 93 ? 13.580 -0.015 -18.924 1.00 91.88 93 LEU A N 1
ATOM 759 C CA . LEU A 1 93 ? 14.918 -0.150 -18.352 1.00 91.88 93 LEU A CA 1
ATOM 760 C C . LEU A 1 93 ? 15.665 -1.342 -18.962 1.00 91.88 93 LEU A C 1
ATOM 762 O O . LEU A 1 93 ? 16.855 -1.240 -19.246 1.00 91.88 93 LEU A O 1
ATOM 766 N N . ARG A 1 94 ? 14.966 -2.461 -19.181 1.00 91.62 94 ARG A N 1
ATOM 767 C CA . ARG A 1 94 ? 15.535 -3.649 -19.821 1.00 91.62 94 ARG A CA 1
ATOM 768 C C . ARG A 1 94 ? 15.944 -3.386 -21.272 1.00 91.62 94 ARG A C 1
ATOM 770 O O . ARG A 1 94 ? 16.965 -3.915 -21.683 1.00 91.62 94 ARG A O 1
ATOM 777 N N . GLU A 1 95 ? 15.175 -2.603 -22.025 1.00 90.50 95 GLU A N 1
ATOM 778 C CA . GLU A 1 95 ? 15.509 -2.229 -23.410 1.00 90.50 95 GLU A CA 1
ATOM 779 C C . GLU A 1 95 ? 16.688 -1.254 -23.502 1.00 90.50 95 GLU A C 1
ATOM 781 O O . GLU A 1 95 ? 17.446 -1.315 -24.458 1.00 90.50 95 GLU A O 1
ATOM 786 N N . PHE A 1 96 ? 16.863 -0.362 -22.522 1.00 89.25 96 PHE A N 1
ATOM 787 C CA . PHE A 1 96 ? 17.987 0.581 -22.509 1.00 89.25 96 PHE A CA 1
ATOM 788 C C . PHE A 1 96 ? 19.311 -0.057 -22.056 1.00 89.25 96 PHE A C 1
ATOM 790 O O . PHE A 1 96 ? 20.384 0.400 -22.443 1.00 89.25 96 PHE A O 1
ATOM 797 N N . LEU A 1 97 ? 19.244 -1.075 -21.190 1.00 87.44 97 LEU A N 1
ATOM 798 C CA . LEU A 1 97 ? 20.416 -1.766 -20.636 1.00 87.44 97 LEU A CA 1
ATOM 799 C C . LEU A 1 97 ? 20.828 -3.031 -21.411 1.00 87.44 97 LEU A C 1
ATOM 801 O O . LEU A 1 97 ? 21.852 -3.622 -21.066 1.00 87.44 97 LEU A O 1
ATOM 805 N N . GLY A 1 98 ? 20.019 -3.478 -22.376 1.00 74.44 98 GLY A N 1
ATOM 806 C CA . GLY A 1 98 ? 20.276 -4.651 -23.220 1.00 74.44 98 GLY A CA 1
ATOM 807 C C . GLY A 1 98 ? 20.762 -4.258 -24.602 1.00 74.44 98 GLY A C 1
ATOM 808 O O . GLY A 1 98 ? 21.626 -4.994 -25.125 1.00 74.44 98 GLY A O 1
#

Foldseek 3Di:
DVVCCLLVVLVVLLCCLQVPQQPVLCVPPNDPVSLQVSLQVQLVVDDDPVSSVVSSVLSSVLNVVCVVPVDSPVSSVSSSVVVVVVVVVVVVVVVVVD

Radius of gyration: 14.45 Å; chains: 1; bounding box: 35×23×42 Å

Secondary structure (DSSP, 8-state):
-HHHHHHHHHHHHHIIIIIIIHHHHHHHH-HHHHHHHHHHHHHHTSS-GGGHHHHHHHHHHHHHHHHHH--HHHHHHHHHHHHHHHHHHHHHHHHHH-

Sequence (98 aa):
LCFFFFFLAPLIEEIFFRAFLYPPLRQKMGKGLAMMAVSLLFAFLHPGFYSILPIFVLAMALVILFEKTQNIWPCVFLHFLNNSLTMVKVILLREFLG